Protein AF-W4V8B1-F1 (afdb_monomer_lite)

Structure (mmCIF, N/CA/C/O backbone):
data_AF-W4V8B1-F1
#
_entry.id   AF-W4V8B1-F1
#
loop_
_atom_site.group_PDB
_atom_site.id
_atom_site.type_symbol
_atom_site.label_atom_id
_atom_site.label_alt_id
_atom_site.label_comp_id
_atom_site.label_asym_id
_atom_site.label_entity_id
_atom_site.label_seq_id
_atom_site.pdbx_PDB_ins_code
_atom_site.Cartn_x
_atom_site.Cartn_y
_atom_site.Cartn_z
_atom_site.occupancy
_atom_site.B_iso_or_equiv
_atom_site.auth_seq_id
_atom_site.auth_comp_id
_atom_site.auth_asym_id
_atom_site.auth_atom_id
_atom_site.pdbx_PDB_model_num
ATOM 1 N N . MET A 1 1 ? -9.797 -10.765 10.720 1.00 83.81 1 MET A N 1
ATOM 2 C CA . MET A 1 1 ? -9.769 -9.372 10.221 1.00 83.81 1 MET A CA 1
ATOM 3 C C . MET A 1 1 ? -8.944 -9.344 8.941 1.00 83.81 1 MET A C 1
ATOM 5 O O . MET A 1 1 ? -7.806 -9.792 8.982 1.00 83.81 1 MET A O 1
ATOM 9 N N . LYS A 1 2 ? -9.522 -8.929 7.807 1.00 96.12 2 LYS A N 1
ATOM 10 C CA . LYS A 1 2 ? -8.828 -8.894 6.505 1.00 96.12 2 LYS A CA 1
ATOM 11 C C . LYS A 1 2 ? -8.130 -7.543 6.314 1.00 96.12 2 LYS A C 1
ATOM 13 O O . LYS A 1 2 ? -8.649 -6.532 6.781 1.00 96.12 2 LYS A O 1
ATOM 18 N N . ASN A 1 3 ? -6.986 -7.533 5.632 1.00 97.94 3 ASN A N 1
ATOM 19 C CA . ASN A 1 3 ? -6.307 -6.301 5.228 1.00 97.94 3 ASN A CA 1
ATOM 20 C C . ASN A 1 3 ? -6.952 -5.746 3.953 1.00 97.94 3 ASN A C 1
ATOM 22 O O . ASN A 1 3 ? -7.125 -6.487 2.983 1.00 97.94 3 ASN A O 1
ATOM 26 N N . ILE A 1 4 ? -7.277 -4.456 3.955 1.00 97.81 4 ILE A N 1
ATOM 27 C CA . ILE A 1 4 ? -7.807 -3.730 2.800 1.00 97.81 4 ILE A CA 1
ATOM 28 C C . ILE A 1 4 ? -6.785 -2.668 2.415 1.00 97.81 4 ILE A C 1
ATOM 30 O O . ILE A 1 4 ? -6.572 -1.706 3.153 1.00 97.81 4 ILE A O 1
ATOM 34 N N . GLY A 1 5 ? -6.126 -2.900 1.282 1.00 97.12 5 GLY A N 1
ATOM 35 C CA . GLY A 1 5 ? -5.148 -1.985 0.708 1.00 97.12 5 GLY A CA 1
ATOM 36 C C . GLY A 1 5 ? -5.822 -0.817 -0.005 1.00 97.12 5 GLY A C 1
ATOM 37 O O . GLY A 1 5 ? -6.834 -1.015 -0.676 1.00 97.12 5 GLY A O 1
ATOM 38 N N . PHE A 1 6 ? -5.247 0.375 0.104 1.00 97.38 6 PHE A N 1
ATOM 39 C CA . PHE A 1 6 ? -5.663 1.553 -0.656 1.00 97.38 6 PHE A CA 1
ATOM 40 C C . PHE A 1 6 ? -4.445 2.337 -1.154 1.00 97.38 6 PHE A C 1
ATOM 42 O O . PHE A 1 6 ? -3.370 2.282 -0.557 1.00 97.38 6 PHE A O 1
ATOM 49 N N . THR A 1 7 ? -4.620 3.040 -2.274 1.00 95.31 7 THR A N 1
ATOM 50 C CA . THR A 1 7 ? -3.572 3.813 -2.971 1.00 95.31 7 THR A CA 1
ATOM 51 C C . THR A 1 7 ? -3.896 5.306 -3.056 1.00 95.31 7 THR A C 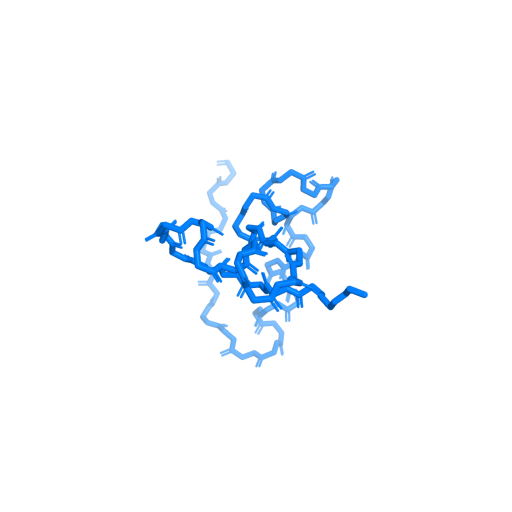1
ATOM 53 O O . THR A 1 7 ? -3.143 6.078 -3.645 1.00 95.31 7 THR A O 1
ATOM 56 N N . THR A 1 8 ? -5.011 5.738 -2.473 1.00 93.50 8 THR A N 1
ATOM 57 C CA . THR A 1 8 ? -5.438 7.138 -2.414 1.00 93.50 8 THR A CA 1
ATOM 58 C C . THR A 1 8 ? -5.985 7.448 -1.028 1.00 93.50 8 THR A C 1
ATOM 60 O O . THR A 1 8 ? -6.411 6.550 -0.303 1.00 93.50 8 THR A O 1
ATOM 63 N N . SER A 1 9 ? -5.979 8.722 -0.641 1.00 94.50 9 SER A N 1
ATOM 64 C CA . SER A 1 9 ? -6.570 9.135 0.629 1.00 94.50 9 SER A CA 1
ATOM 65 C C . SER A 1 9 ? -8.077 8.884 0.622 1.00 94.50 9 SER A C 1
ATOM 67 O O . SER A 1 9 ? -8.804 9.400 -0.226 1.00 94.50 9 SER A O 1
ATOM 69 N N . ILE A 1 10 ? -8.534 8.107 1.598 1.00 95.00 10 ILE A N 1
ATOM 70 C CA . ILE A 1 10 ? -9.941 7.805 1.855 1.00 95.00 10 ILE A CA 1
ATOM 71 C C . ILE A 1 10 ? -10.204 7.910 3.363 1.00 95.00 10 ILE A C 1
ATOM 73 O O . ILE A 1 10 ? -9.271 7.735 4.152 1.00 95.00 10 ILE A O 1
ATOM 77 N N . PRO A 1 11 ? -11.453 8.139 3.796 1.00 97.19 11 PRO A N 1
ATOM 78 C CA . PRO A 1 11 ? -11.829 7.945 5.192 1.00 97.19 11 PRO A CA 1
ATOM 79 C C . PRO A 1 11 ? -11.614 6.473 5.576 1.00 97.19 11 PRO A C 1
ATOM 81 O O . PRO A 1 11 ? -12.198 5.578 4.968 1.00 97.19 11 PRO A O 1
ATOM 84 N N . VAL A 1 12 ? -10.753 6.186 6.552 1.00 97.25 12 VAL A N 1
ATOM 85 C CA . VAL A 1 12 ? -10.446 4.801 6.969 1.00 97.25 12 VAL A CA 1
ATOM 86 C C . VAL A 1 12 ? -11.516 4.219 7.894 1.00 97.25 12 VAL A C 1
ATOM 88 O O . VAL A 1 12 ? -11.588 3.005 8.088 1.00 97.25 12 VAL A O 1
ATOM 91 N N . GLU A 1 13 ? -12.386 5.072 8.428 1.00 98.00 13 GLU A N 1
ATOM 92 C CA . GLU A 1 13 ? -13.485 4.734 9.326 1.00 98.00 13 GLU A CA 1
ATOM 93 C C . GLU A 1 13 ? -14.442 3.724 8.691 1.00 98.00 13 GLU A C 1
ATOM 95 O O . GLU A 1 13 ? -14.901 2.813 9.374 1.00 98.00 13 GLU A O 1
ATOM 100 N N . VAL A 1 14 ? -14.688 3.813 7.378 1.00 96.81 14 VAL A N 1
ATOM 101 C CA . VAL A 1 14 ? -15.515 2.832 6.652 1.00 96.81 14 VAL A CA 1
ATOM 102 C C . VAL A 1 14 ? -14.882 1.439 6.621 1.00 96.81 14 VAL A C 1
ATOM 104 O O . VAL A 1 14 ? -15.594 0.443 6.725 1.00 96.81 14 VAL A O 1
ATOM 107 N N . ILE A 1 15 ? -13.551 1.342 6.541 1.00 97.88 15 ILE A N 1
ATOM 108 C CA . ILE A 1 15 ? -12.839 0.054 6.577 1.00 97.88 15 ILE A CA 1
ATOM 109 C C . ILE A 1 15 ? -12.868 -0.526 7.996 1.00 97.88 15 ILE A C 1
ATOM 111 O O . ILE A 1 15 ? -13.124 -1.721 8.168 1.00 97.88 15 ILE A O 1
ATOM 115 N N . PHE A 1 16 ? -12.657 0.313 9.014 1.00 98.00 16 PHE A N 1
ATOM 116 C CA . PHE A 1 16 ? -12.779 -0.109 10.409 1.00 98.00 16 PHE A CA 1
ATOM 117 C C . PHE A 1 16 ? -14.203 -0.566 10.749 1.00 98.00 16 PHE A C 1
ATOM 119 O O . PHE A 1 16 ? -14.367 -1.627 11.351 1.00 98.00 16 PHE A O 1
ATOM 126 N N . ALA A 1 17 ? -15.229 0.173 10.317 1.00 98.06 17 ALA A N 1
ATOM 127 C CA . ALA A 1 17 ? -16.636 -0.178 10.518 1.00 98.06 17 ALA A CA 1
ATOM 128 C C . ALA A 1 17 ? -17.013 -1.517 9.858 1.00 98.06 17 ALA A C 1
ATOM 130 O O . ALA A 1 17 ? -17.842 -2.253 10.388 1.00 98.06 17 ALA A O 1
ATOM 131 N N . ALA A 1 18 ? -16.357 -1.877 8.750 1.00 97.25 18 ALA A N 1
ATOM 132 C CA . ALA A 1 18 ? -16.495 -3.181 8.098 1.00 97.25 18 ALA A CA 1
ATOM 133 C C . ALA A 1 18 ? -15.748 -4.329 8.820 1.00 97.25 18 ALA A C 1
ATOM 135 O O . ALA A 1 18 ? -15.733 -5.463 8.339 1.00 97.25 18 ALA A O 1
ATOM 136 N N . GLY A 1 19 ? -15.098 -4.070 9.961 1.00 97.75 19 GLY A N 1
ATOM 137 C CA . GLY A 1 19 ? -14.332 -5.076 10.704 1.00 97.75 19 GLY A CA 1
ATOM 138 C C . GLY A 1 19 ? -13.047 -5.499 9.985 1.00 97.75 19 GLY A C 1
ATOM 139 O O . GLY A 1 19 ? -12.630 -6.666 10.043 1.00 97.75 19 GLY A O 1
ATOM 140 N N . HIS A 1 20 ? -12.438 -4.579 9.238 1.00 98.19 20 HIS A N 1
ATOM 141 C CA . HIS A 1 20 ? -11.226 -4.810 8.459 1.00 98.19 20 HIS A CA 1
ATOM 142 C C . HIS A 1 20 ? -10.086 -3.883 8.888 1.00 98.19 20 HIS A C 1
ATOM 144 O O . HIS A 1 20 ? -10.292 -2.871 9.554 1.00 98.19 20 HIS A O 1
ATOM 150 N N . LYS A 1 21 ? -8.856 -4.254 8.516 1.00 98.06 21 LYS A N 1
ATOM 151 C CA . LYS A 1 21 ? -7.655 -3.466 8.793 1.00 98.06 21 LYS A CA 1
ATOM 152 C C . LYS A 1 21 ? -7.295 -2.633 7.558 1.00 98.06 21 LYS A C 1
ATOM 154 O O . LYS A 1 21 ? -6.994 -3.232 6.522 1.00 98.06 21 LYS A O 1
ATOM 159 N N . PRO A 1 22 ? -7.289 -1.295 7.642 1.00 97.88 22 PRO A N 1
ATOM 160 C CA . PRO A 1 22 ? -6.811 -0.447 6.557 1.00 97.88 22 PRO A CA 1
ATOM 161 C C . PRO A 1 22 ? -5.290 -0.589 6.397 1.00 97.88 22 PRO A C 1
ATOM 163 O O . PRO A 1 22 ? -4.557 -0.655 7.387 1.00 97.88 22 PRO A 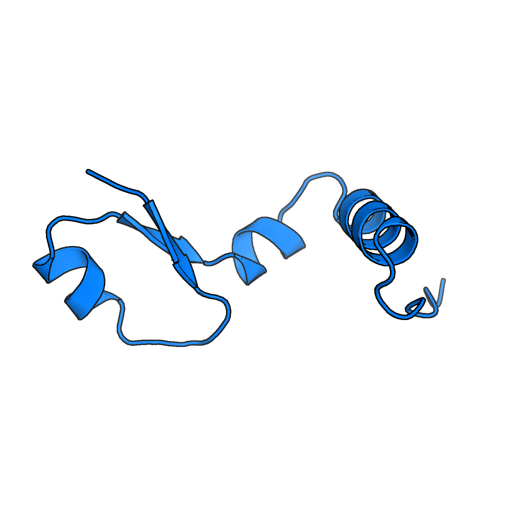O 1
ATOM 166 N N . VAL A 1 23 ? -4.819 -0.649 5.152 1.00 97.69 23 VAL A N 1
ATOM 167 C CA . VAL A 1 23 ? -3.393 -0.677 4.803 1.00 97.69 23 VAL A CA 1
ATOM 168 C C . VAL A 1 23 ? -3.127 0.345 3.702 1.00 97.69 23 VAL A C 1
ATOM 170 O O . VAL A 1 23 ? -3.598 0.191 2.579 1.00 97.69 23 VAL A O 1
ATOM 173 N N . ASP A 1 24 ? -2.348 1.373 4.020 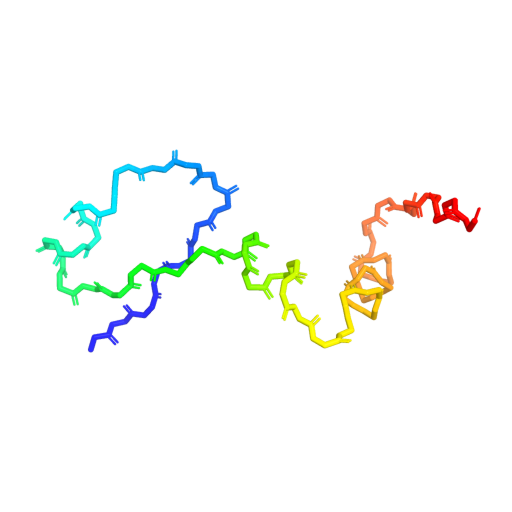1.00 96.56 24 ASP A N 1
ATOM 174 C CA . ASP A 1 24 ? -1.904 2.359 3.037 1.00 96.56 24 ASP A CA 1
ATOM 175 C C . A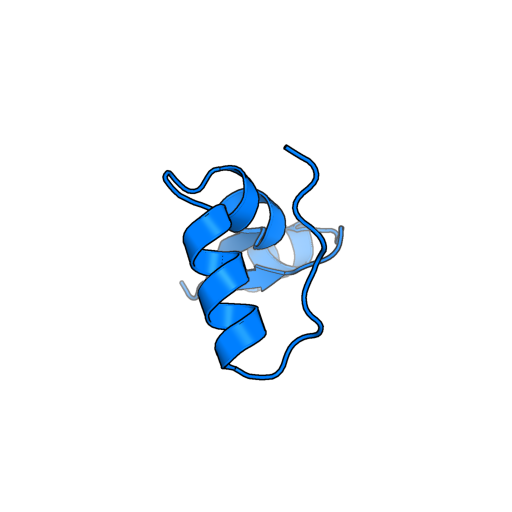SP A 1 24 ? -0.739 1.778 2.228 1.00 96.56 24 ASP A C 1
ATOM 177 O O . ASP A 1 24 ? 0.367 1.605 2.747 1.00 96.56 24 ASP A O 1
ATOM 181 N N . LEU A 1 25 ? -0.995 1.435 0.967 1.00 95.94 25 LEU A N 1
ATOM 182 C CA . LEU A 1 25 ? 0.006 0.794 0.117 1.00 95.94 25 LEU A CA 1
ATOM 183 C C . LEU A 1 25 ? 1.102 1.762 -0.329 1.00 95.94 25 LEU A C 1
ATOM 185 O O . LEU A 1 25 ? 2.231 1.324 -0.536 1.00 95.94 25 LEU A O 1
ATOM 189 N N . ASN A 1 26 ? 0.805 3.059 -0.428 1.00 93.19 26 ASN A N 1
ATOM 190 C CA . ASN A 1 26 ? 1.817 4.055 -0.767 1.00 93.19 26 ASN A CA 1
ATOM 191 C C . ASN A 1 26 ? 2.810 4.200 0.382 1.00 93.19 26 ASN A C 1
ATOM 193 O O . ASN A 1 26 ? 4.016 4.188 0.153 1.00 93.19 26 ASN A O 1
ATOM 197 N N . ASN A 1 27 ? 2.309 4.263 1.619 1.00 94.38 27 ASN A N 1
ATOM 198 C CA . ASN A 1 27 ? 3.172 4.323 2.795 1.00 94.38 27 ASN A CA 1
ATOM 199 C C . ASN A 1 27 ? 4.013 3.053 2.929 1.00 94.38 27 ASN A C 1
ATOM 201 O O . ASN A 1 27 ? 5.224 3.149 3.088 1.00 94.38 27 ASN A O 1
ATOM 205 N N . VAL A 1 28 ? 3.404 1.872 2.775 1.00 95.31 28 VAL A N 1
ATOM 206 C CA . VAL A 1 28 ? 4.139 0.594 2.782 1.00 95.31 28 VAL A CA 1
ATOM 207 C C . VAL A 1 28 ? 5.239 0.562 1.715 1.00 95.31 28 VAL A C 1
ATOM 209 O O . VAL A 1 28 ? 6.312 0.015 1.968 1.00 95.31 28 VAL A O 1
ATOM 212 N N . PHE A 1 29 ? 4.990 1.142 0.539 1.00 94.38 29 PHE A N 1
ATOM 213 C CA . PHE A 1 29 ? 5.977 1.233 -0.532 1.00 94.38 29 PHE A CA 1
ATOM 214 C C . PHE A 1 29 ? 7.134 2.181 -0.179 1.00 94.38 29 PHE A C 1
ATOM 216 O O . PHE A 1 29 ? 8.284 1.752 -0.221 1.00 94.38 29 PHE A O 1
ATOM 223 N N . ILE A 1 30 ? 6.864 3.436 0.208 1.00 92.88 30 ILE A N 1
ATOM 224 C CA . ILE A 1 30 ? 7.931 4.426 0.468 1.00 92.88 30 ILE A CA 1
ATOM 225 C C . ILE A 1 30 ? 8.765 4.100 1.712 1.00 92.88 30 ILE A C 1
ATOM 227 O O . ILE A 1 30 ? 9.917 4.515 1.788 1.00 92.88 30 ILE A O 1
ATOM 231 N N . THR A 1 31 ? 8.202 3.370 2.683 1.00 96.00 31 THR A N 1
ATOM 232 C CA . THR A 1 31 ? 8.920 2.931 3.890 1.00 96.00 31 THR A CA 1
ATOM 233 C C . THR A 1 31 ? 9.532 1.539 3.749 1.00 96.00 31 THR A C 1
ATOM 235 O O . THR A 1 31 ? 9.957 0.964 4.749 1.00 96.00 31 THR A O 1
ATOM 238 N N . ASN A 1 32 ? 9.519 0.942 2.556 1.00 95.19 32 ASN A N 1
ATOM 239 C CA . ASN A 1 32 ? 10.200 -0.325 2.326 1.00 95.19 32 ASN A CA 1
ATOM 240 C C . ASN A 1 32 ? 11.721 -0.141 2.479 1.00 95.19 32 ASN A C 1
ATOM 242 O O . ASN A 1 32 ? 12.245 0.912 2.130 1.00 95.19 32 ASN A O 1
ATOM 246 N N . ASP A 1 33 ? 12.442 -1.168 2.937 1.00 96.38 33 ASP A N 1
ATOM 247 C CA . ASP A 1 33 ? 13.911 -1.117 3.035 1.00 96.38 33 ASP A CA 1
ATOM 248 C C . ASP A 1 33 ? 14.585 -0.948 1.661 1.00 96.38 33 ASP A C 1
ATOM 250 O O . ASP A 1 33 ? 15.705 -0.449 1.563 1.00 96.38 33 ASP A O 1
ATOM 254 N N . ASN A 1 34 ? 13.915 -1.376 0.586 1.00 94.50 34 ASN A N 1
ATOM 255 C CA . ASN A 1 34 ? 14.391 -1.217 -0.781 1.00 94.50 34 ASN A CA 1
ATOM 256 C C . ASN A 1 34 ? 13.229 -0.933 -1.756 1.00 94.50 34 ASN A C 1
ATOM 258 O O . ASN A 1 34 ? 12.798 -1.825 -2.496 1.00 94.50 34 ASN A O 1
ATOM 262 N N . PRO A 1 35 ? 12.726 0.313 -1.798 1.00 92.38 35 PRO A N 1
ATOM 263 C CA . PRO A 1 35 ? 11.645 0.692 -2.702 1.00 92.38 35 PRO A CA 1
ATOM 264 C C . PRO A 1 35 ? 12.092 0.640 -4.170 1.00 92.38 35 PRO A C 1
ATOM 266 O O . PRO A 1 35 ? 11.286 0.317 -5.037 1.00 92.38 35 PRO A O 1
ATOM 269 N N . GLY A 1 36 ? 13.382 0.867 -4.453 1.00 92.50 36 GLY A N 1
ATOM 270 C CA . GLY A 1 36 ? 13.944 0.778 -5.805 1.00 92.50 36 GLY A CA 1
ATOM 271 C C . GLY A 1 36 ? 13.771 -0.608 -6.429 1.00 92.50 36 GLY A C 1
ATOM 272 O O . GLY A 1 36 ? 13.371 -0.718 -7.582 1.00 92.50 36 GLY A O 1
ATOM 273 N N . LYS A 1 37 ? 13.947 -1.678 -5.644 1.00 93.31 37 LYS A N 1
ATOM 274 C CA . LYS A 1 37 ? 13.677 -3.046 -6.111 1.00 93.31 37 LYS A CA 1
ATOM 275 C C . LYS A 1 37 ? 12.205 -3.263 -6.477 1.00 93.31 37 LYS A C 1
ATOM 277 O O . LYS A 1 37 ? 11.904 -4.022 -7.391 1.00 93.31 37 LYS A O 1
ATOM 282 N N . LEU A 1 38 ? 11.275 -2.625 -5.766 1.00 92.19 38 LEU A N 1
ATOM 283 C CA . LEU A 1 38 ? 9.848 -2.710 -6.092 1.00 92.19 38 LEU A CA 1
ATOM 284 C C . LEU A 1 38 ? 9.514 -1.958 -7.390 1.00 92.19 38 LEU A C 1
ATOM 286 O O . LEU A 1 38 ? 8.643 -2.413 -8.128 1.00 92.19 38 LEU A O 1
ATOM 290 N N . ILE A 1 39 ? 10.225 -0.862 -7.689 1.00 92.25 39 ILE A N 1
ATOM 291 C CA . ILE A 1 39 ? 10.148 -0.164 -8.984 1.00 92.25 39 ILE A CA 1
ATOM 292 C C . ILE A 1 39 ? 10.641 -1.086 -10.100 1.00 92.25 39 ILE A C 1
ATOM 294 O O . ILE A 1 39 ? 9.893 -1.340 -11.036 1.00 92.25 39 ILE A O 1
ATOM 298 N N . GLU A 1 40 ? 11.828 -1.677 -9.947 1.00 92.56 40 GLU A N 1
ATOM 299 C CA . GLU A 1 40 ? 12.403 -2.599 -10.937 1.00 92.56 40 GLU A CA 1
ATOM 300 C C . GLU A 1 40 ? 11.459 -3.782 -11.228 1.00 92.56 40 GLU A C 1
ATOM 302 O O . GLU A 1 40 ? 11.260 -4.183 -12.375 1.00 92.56 40 GLU A O 1
ATOM 307 N N . VAL A 1 41 ? 10.818 -4.342 -10.194 1.00 92.50 41 VAL A N 1
ATOM 308 C CA . VAL A 1 41 ? 9.800 -5.394 -10.361 1.00 92.50 41 VAL A CA 1
ATOM 309 C C . VAL A 1 41 ? 8.596 -4.888 -11.162 1.00 92.50 41 VAL A C 1
ATOM 311 O O . VAL A 1 41 ? 8.095 -5.616 -12.019 1.00 92.50 41 VAL A O 1
ATOM 314 N N . ALA A 1 42 ? 8.122 -3.667 -10.900 1.00 90.62 42 ALA A N 1
ATOM 315 C CA . ALA A 1 42 ? 6.995 -3.080 -11.621 1.00 90.62 42 ALA A CA 1
ATOM 316 C C . ALA A 1 42 ? 7.328 -2.810 -13.098 1.00 90.62 42 ALA A C 1
ATOM 318 O O . ALA A 1 42 ? 6.497 -3.079 -13.969 1.00 90.62 42 ALA A O 1
ATOM 319 N N . GLU A 1 43 ? 8.537 -2.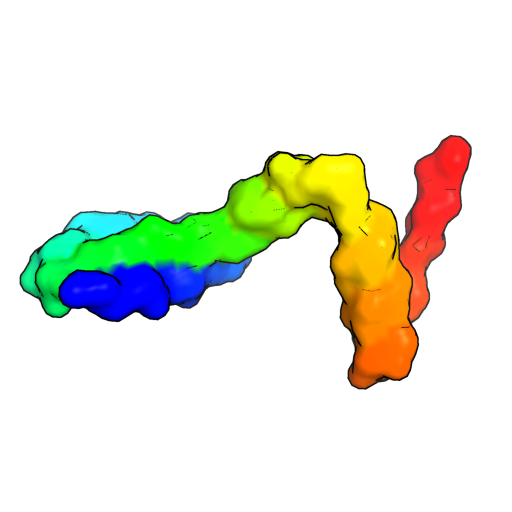331 -13.385 1.00 92.19 43 GLU A N 1
ATOM 320 C CA . GLU A 1 43 ? 9.046 -2.085 -14.740 1.00 92.19 43 GLU A CA 1
ATOM 321 C C . GLU A 1 43 ? 9.199 -3.393 -15.520 1.00 92.19 43 GLU A C 1
ATOM 323 O O . GLU A 1 43 ? 8.671 -3.526 -16.623 1.00 92.19 43 GLU A O 1
ATOM 328 N N . ASN A 1 44 ? 9.801 -4.415 -14.903 1.00 92.81 44 ASN A N 1
ATOM 329 C CA . ASN A 1 44 ? 9.901 -5.756 -15.485 1.00 92.81 44 ASN A CA 1
ATOM 330 C C . ASN A 1 44 ? 8.528 -6.402 -15.740 1.00 92.81 44 ASN A C 1
ATOM 332 O O . ASN A 1 44 ? 8.390 -7.236 -16.635 1.00 92.81 44 ASN A O 1
ATOM 336 N N . ALA A 1 45 ? 7.501 -6.021 -14.974 1.00 92.12 45 ALA A N 1
ATOM 337 C CA . ALA A 1 45 ? 6.117 -6.444 -15.187 1.00 92.12 45 ALA A CA 1
ATOM 338 C C . ALA A 1 45 ? 5.384 -5.640 -16.2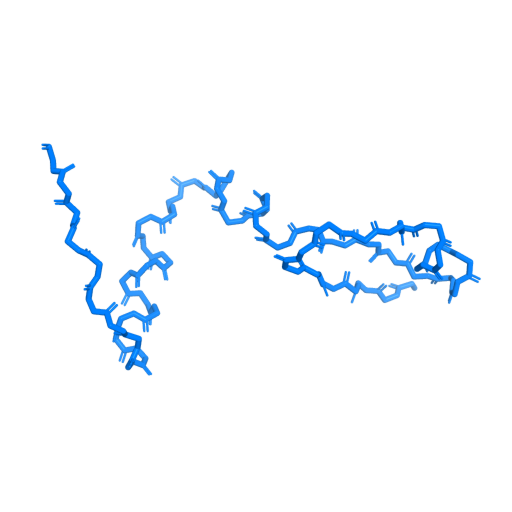84 1.00 92.12 45 ALA A C 1
ATOM 340 O O . ALA A 1 45 ? 4.215 -5.919 -16.558 1.00 92.12 45 ALA A O 1
ATOM 341 N N . GLY A 1 46 ? 6.048 -4.668 -16.920 1.00 87.69 46 GLY A N 1
ATOM 342 C CA . GLY A 1 46 ? 5.518 -3.877 -18.031 1.00 87.69 46 GLY A CA 1
ATOM 343 C C . GLY A 1 46 ? 5.026 -2.477 -17.659 1.00 87.69 46 GLY A C 1
ATOM 344 O O . GLY A 1 46 ? 4.400 -1.824 -18.496 1.00 87.69 46 GLY A O 1
ATOM 345 N N . SER A 1 47 ? 5.282 -1.998 -16.434 1.00 84.56 47 SER A N 1
ATOM 346 C CA . SER A 1 47 ? 5.100 -0.571 -16.128 1.00 84.56 47 SER A CA 1
ATOM 347 C C . SER A 1 47 ? 6.130 0.278 -16.886 1.00 84.56 47 SER A C 1
ATOM 349 O O . SER A 1 47 ? 7.224 -0.212 -17.165 1.00 84.56 47 SER A O 1
ATOM 351 N N . PRO A 1 48 ? 5.815 1.544 -17.218 1.00 83.44 48 PRO A N 1
ATOM 352 C CA . PRO A 1 48 ? 6.786 2.446 -17.827 1.00 83.44 48 PRO A CA 1
ATOM 353 C C . PRO A 1 48 ? 8.031 2.589 -16.952 1.00 83.44 48 PRO A C 1
ATOM 355 O O . PRO A 1 48 ? 7.904 2.747 -15.738 1.00 83.44 48 PRO A O 1
ATOM 358 N N . GLU A 1 49 ? 9.202 2.588 -17.586 1.00 78.69 49 GLU A N 1
ATOM 359 C CA . GLU A 1 49 ? 10.467 2.863 -16.911 1.00 78.69 49 GLU A CA 1
ATOM 360 C C . GLU A 1 49 ? 10.437 4.285 -16.336 1.00 78.69 49 GLU A C 1
ATOM 362 O O . GLU A 1 49 ? 10.196 5.265 -17.055 1.00 78.69 49 GLU A O 1
ATOM 367 N N . ILE A 1 50 ? 10.621 4.401 -15.023 1.00 72.88 50 ILE A N 1
ATOM 368 C CA . ILE A 1 50 ? 10.690 5.678 -14.326 1.00 72.88 50 ILE A CA 1
ATOM 369 C C . ILE A 1 50 ? 12.168 6.078 -14.292 1.00 72.88 50 ILE A C 1
ATOM 371 O O . ILE A 1 50 ? 12.963 5.408 -13.634 1.00 72.88 50 ILE A O 1
ATOM 375 N N . PRO A 1 51 ? 12.578 7.187 -14.936 1.00 64.12 51 PRO A N 1
ATOM 376 C CA . PRO A 1 51 ? 13.976 7.593 -14.932 1.00 64.12 51 PRO A CA 1
ATOM 377 C C . PRO A 1 51 ? 14.420 7.909 -13.502 1.00 64.12 51 PRO A C 1
ATOM 379 O O . PRO A 1 51 ? 14.022 8.927 -12.927 1.00 64.12 51 PRO A O 1
ATOM 382 N N . VAL A 1 52 ? 15.258 7.051 -12.924 1.00 62.50 52 VAL A N 1
ATOM 383 C CA . VAL A 1 52 ? 15.844 7.292 -11.605 1.00 62.50 52 VAL A CA 1
ATOM 384 C C . VAL A 1 52 ? 16.915 8.368 -11.776 1.00 62.50 52 VAL A C 1
ATOM 386 O O . VAL A 1 52 ? 18.009 8.107 -12.275 1.00 62.50 52 VAL A O 1
ATOM 389 N N . ARG A 1 53 ? 16.594 9.620 -11.433 1.00 60.97 53 ARG A N 1
ATOM 390 C CA . ARG A 1 53 ? 17.611 10.676 -11.358 1.00 60.97 53 ARG A CA 1
ATOM 391 C C . ARG A 1 53 ? 18.445 10.435 -10.102 1.00 60.97 53 ARG A C 1
ATOM 393 O O . ARG A 1 53 ? 17.948 10.653 -8.999 1.00 60.97 53 ARG A O 1
ATOM 400 N N . GLY A 1 54 ? 19.658 9.923 -10.306 1.00 55.28 54 GLY A N 1
ATOM 401 C CA . GLY A 1 54 ? 20.714 9.875 -9.292 1.00 55.28 54 GLY A CA 1
ATOM 402 C C . GLY A 1 54 ? 21.248 11.254 -8.934 1.00 55.28 54 GLY A C 1
ATOM 403 O O . GLY A 1 54 ? 21.074 12.191 -9.750 1.00 55.28 54 GLY A O 1
#

Foldseek 3Di:
DEEDEDADDDPCVVQVVVVYHYDDVVVVLVPDPCNVVVLVVVVVVPDDNDPPDD

Secondary structure (DSSP, 8-state):
--EEEESS---THHHHHTT-EEEEHHHHHHTSS-HHHHHHHHHHTTPPPP----

pLDDT: mean 91.27, std 10.0, range [55.28, 98.19]

Organism: NCBI:txid1294263

Sequence (54 aa):
MKNIGFTTSIPVEVIFAAGHKPVDLNNVFITNDNPGKLIEVAENAGSPEIPVRG

Radius of gyration: 14.44 Å; chains: 1; bounding box: 37×20×29 Å